Protein 5FCN (pdb70)

Secondary structure (DSSP, 8-state):
--HHHHHHHHHHHHHHHHHHHHHHHHHHHHHHHHHHHHHHHHHHHHHHHHHHH-/-HHHHHHHHHHHHHHHHHHHHHHHHHHHHHHHHHHHHHHHHHHHHHHHHHHH-

Radius of gyration: 23.29 Å; Cα contacts (8 Å, |Δi|>4): 59; chains: 2; bounding box: 72×38×19 Å

B-factor: mean 41.45, std 21.75, range [13.76, 130.22]

Sequence (107 aa):
GSNNELYLELMKLREHSSSDQHVKELKTSSLKKCARETADLKFLNNQYAHKLKLLEGSNNELYLELMKLREHSDQHVKELKTSLKKCARETADLKFLNNNQYAHKLKLLEK

Structure (mmCIF, N/CA/C/O backbone):
data_5FCN
#
_entry.id   5FCN
#
_cell.length_a   78.850
_cell.length_b   78.850
_cell.length_c   95.920
_cell.angle_alpha   90.00
_cell.angle_beta   90.00
_cell.angle_gamma   90.00
#
_symmetry.space_group_name_H-M   'I 41 2 2'
#
loop_
_entity.id
_entity.type
_entity.pdbx_description
1 polymer 'Centrosomal protein of 135 kDa'
2 water water
#
loop_
_atom_site.group_PDB
_atom_site.id
_atom_site.type_symbol
_atom_site.label_atom_id
_atom_site.label_alt_id
_atom_site.label_comp_id
_atom_site.label_asym_id
_atom_site.label_entity_id
_atom_site.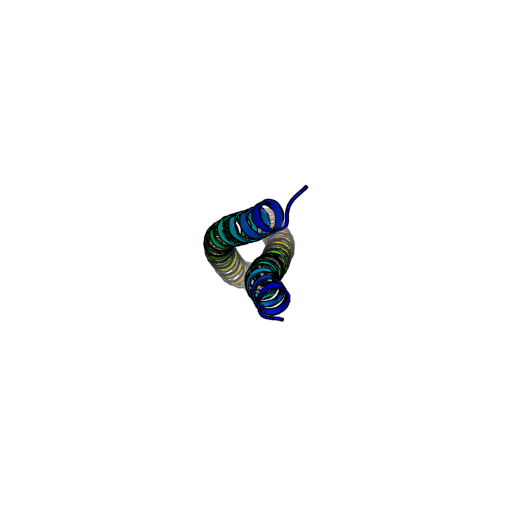label_seq_id
_atom_site.pdbx_PDB_ins_code
_atom_site.Cartn_x
_atom_site.Cartn_y
_atom_site.Cartn_z
_atom_site.occupancy
_atom_site.B_iso_or_equiv
_atom_site.auth_seq_id
_atom_site.auth_comp_id
_atom_site.auth_asym_id
_atom_site.auth_atom_id
_atom_site.pdbx_PDB_model_num
ATOM 1 N N . GLY A 1 1 ? -65.133 -18.511 23.382 1.00 27.87 1 GLY B N 1
ATOM 2 C CA . GLY A 1 1 ? -65.061 -19.938 22.955 1.00 29.61 1 GLY B CA 1
ATOM 3 C C . GLY A 1 1 ? -63.830 -20.228 22.121 1.00 29.94 1 GLY B C 1
ATOM 4 O O . GLY A 1 1 ? -62.834 -19.509 22.202 1.00 27.69 1 GLY B O 1
ATOM 10 N N . SER A 1 2 ? -63.899 -21.281 21.312 1.00 25.07 2 SER B N 1
ATOM 11 C CA . SER A 1 2 ? -62.766 -21.684 20.486 1.00 26.19 2 SER B CA 1
ATOM 12 C C . SER A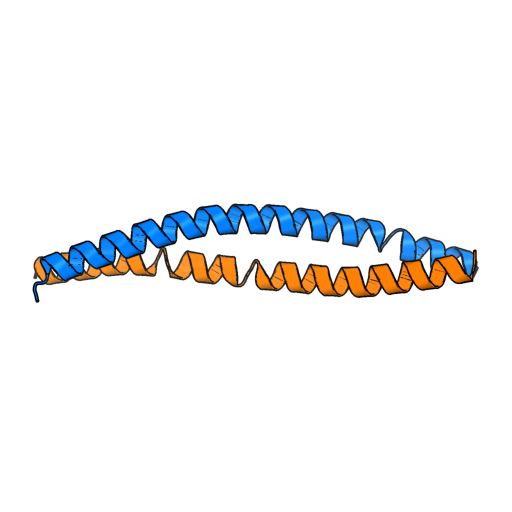 1 2 ? -62.423 -20.622 19.441 1.00 26.12 2 SER B C 1
ATOM 13 O O . SER A 1 2 ? -61.277 -20.535 18.994 1.00 25.15 2 SER B O 1
ATOM 21 N N . ASN A 1 3 ? -63.410 -19.821 19.048 1.00 25.85 3 ASN B N 1
ATOM 22 C CA . ASN A 1 3 ? -63.168 -18.731 18.108 1.00 27.03 3 ASN B CA 1
ATOM 23 C C . ASN A 1 3 ? -62.232 -17.712 18.743 1.00 26.00 3 ASN B C 1
ATOM 24 O O . ASN A 1 3 ? -61.263 -17.267 18.125 1.00 21.01 3 ASN B O 1
ATOM 36 N N . ASN A 1 4 ? -62.533 -17.346 19.984 1.00 24.09 4 ASN B N 1
ATOM 37 C CA . ASN A 1 4 ? -61.696 -16.423 20.739 1.00 22.46 4 ASN B CA 1
ATOM 38 C C . ASN A 1 4 ? -60.311 -17.016 20.980 1.00 21.19 4 ASN B C 1
ATOM 39 O O . ASN A 1 4 ? -59.301 -16.313 20.893 1.00 19.11 4 ASN B O 1
ATOM 50 N N . GLU A 1 5 ? -60.267 -18.309 21.286 1.00 21.63 5 GLU B N 1
ATOM 51 C CA . GLU A 1 5 ? -59.000 -18.987 21.537 1.00 17.58 5 GLU B CA 1
ATOM 52 C C . GLU A 1 5 ? -58.110 -18.916 20.297 1.00 20.75 5 GLU B C 1
ATOM 53 O O . GLU A 1 5 ? -56.914 -18.637 20.393 1.00 17.42 5 GLU B O 1
ATOM 65 N N . LEU A 1 6 ? -58.700 -19.166 19.133 1.00 18.17 6 LEU B N 1
ATOM 66 C CA . LEU A 1 6 ? -57.955 -19.112 17.879 1.00 17.51 6 LEU B CA 1
ATOM 67 C C . LEU A 1 6 ? -57.420 -17.706 17.635 1.00 16.52 6 LEU B C 1
ATOM 68 O O . LEU A 1 6 ? -56.264 -17.529 17.249 1.00 20.25 6 LEU B O 1
ATOM 84 N N . TYR A 1 7 ? -58.266 -16.707 17.863 1.00 17.64 7 TYR B N 1
ATOM 85 C CA . TYR A 1 7 ? -57.866 -15.313 17.699 1.00 18.50 7 TYR B CA 1
ATOM 86 C C . TYR A 1 7 ? -56.690 -14.979 18.609 1.00 18.31 7 TYR B C 1
ATOM 87 O O . TYR A 1 7 ? -55.708 -14.378 18.175 1.00 15.59 7 TYR B O 1
ATOM 105 N N . LEU A 1 8 ? -56.787 -15.381 19.872 1.00 18.61 8 LEU B N 1
ATOM 106 C CA . LEU A 1 8 ? -55.750 -15.068 20.850 1.00 18.48 8 LEU B CA 1
ATOM 107 C C . LEU A 1 8 ? -54.434 -15.777 20.538 1.00 15.36 8 LEU B C 1
ATOM 108 O O . LEU A 1 8 ? -53.359 -15.218 20.761 1.00 17.95 8 LEU B O 1
ATOM 124 N N . GLU A 1 9 ? -54.511 -17.002 20.025 1.00 15.46 9 GLU B N 1
ATOM 125 C CA . GLU A 1 9 ? -53.308 -17.747 19.664 1.00 17.54 9 GLU B CA 1
ATOM 126 C C . GLU A 1 9 ? -52.623 -17.115 18.456 1.00 17.38 9 GLU B C 1
ATOM 127 O O . GLU A 1 9 ? -51.398 -17.011 18.412 1.00 18.08 9 GLU B O 1
ATOM 139 N N . LEU A 1 10 ? -53.414 -16.698 17.472 1.00 18.45 10 LEU B N 1
ATOM 140 C CA . LEU A 1 10 ? -52.855 -16.064 16.282 1.00 13.76 10 LEU B CA 1
ATOM 141 C C . LEU A 1 10 ? -52.278 -14.699 16.630 1.00 16.95 10 LEU B C 1
ATOM 142 O O . LEU A 1 10 ? -51.252 -14.292 16.085 1.00 19.50 10 LEU B O 1
ATOM 158 N N . MET A 1 11 ? -52.937 -13.994 17.542 1.00 16.13 11 MET B N 1
ATOM 159 C CA . MET A 1 11 ? -52.436 -12.705 17.994 1.00 16.51 11 MET B CA 1
ATOM 160 C C . MET A 1 11 ? -51.130 -12.906 18.750 1.00 16.04 11 MET B C 1
ATOM 161 O O . MET A 1 11 ? -50.189 -12.131 18.599 1.00 19.40 11 MET B O 1
ATOM 175 N N . LYS A 1 12 ? -51.081 -13.956 19.564 1.00 17.64 12 LYS B N 1
ATOM 176 C CA . LYS A 1 12 ? -49.878 -14.289 20.316 1.00 18.12 12 LYS B CA 1
ATOM 177 C C . LYS A 1 12 ? -48.683 -14.468 19.390 1.00 20.94 12 LYS B C 1
ATOM 178 O O . LYS A 1 12 ? -47.606 -13.923 19.636 1.00 20.38 12 LYS B O 1
ATOM 197 N N . LEU A 1 13 ? -48.876 -15.238 18.324 1.00 18.83 13 LEU B N 1
ATOM 198 C CA . LEU A 1 13 ? -47.799 -15.517 17.383 1.00 20.59 13 LEU B CA 1
ATOM 199 C C . LEU A 1 13 ? -47.385 -14.238 16.670 1.00 19.05 13 LEU B C 1
ATOM 200 O O . LEU A 1 13 ? -46.197 -13.978 16.482 1.00 18.65 13 LEU B O 1
ATOM 216 N N . ARG A 1 14 ? -48.374 -13.440 16.280 1.00 16.50 14 ARG B N 1
ATOM 217 C CA . ARG A 1 14 ? -48.117 -12.161 15.633 1.00 15.62 14 ARG B CA 1
ATOM 218 C C . ARG A 1 14 ? -47.286 -11.269 16.552 1.00 19.60 14 ARG B C 1
ATOM 219 O O . ARG A 1 14 ? -46.269 -10.710 16.141 1.00 18.86 14 ARG B O 1
ATOM 240 N N . GLU A 1 15 ? -47.722 -11.143 17.799 1.00 18.06 15 GLU B N 1
ATOM 241 C CA . GLU A 1 15 ? -47.093 -10.210 18.726 1.00 19.51 15 GLU B CA 1
ATOM 242 C C . GLU A 1 15 ? -45.702 -10.680 19.151 1.00 20.34 15 GLU B C 1
ATOM 243 O O . GLU A 1 15 ? -44.795 -9.864 19.320 1.00 22.28 15 GLU B O 1
ATOM 255 N N . HIS A 1 16 ? -45.526 -11.987 19.314 1.00 20.64 16 HIS B N 1
ATOM 256 C CA . HIS A 1 16 ? -44.223 -12.526 19.697 1.00 22.49 16 HIS B CA 1
ATOM 257 C C . HIS A 1 16 ? -43.163 -12.199 18.649 1.00 23.07 16 HIS B C 1
ATOM 258 O O . HIS A 1 16 ? -42.047 -11.804 18.983 1.00 22.35 16 HIS B O 1
ATOM 271 N N A SER A 1 17 ? -43.519 -12.372 17.380 0.39 22.27 17 SER B N 1
ATOM 272 N N B SER A 1 17 ? -43.519 -12.371 17.380 0.33 22.27 17 SER B N 1
ATOM 273 N N C SER A 1 17 ? -43.519 -12.365 17.379 0.27 22.23 17 SER B N 1
ATOM 274 C CA A SER A 1 17 ? -42.593 -12.109 16.284 0.39 22.00 17 SER B CA 1
ATOM 275 C CA B SER A 1 17 ? -42.594 -12.107 16.284 0.33 22.01 17 SER B CA 1
ATOM 276 C CA C SER A 1 17 ? -42.586 -12.108 16.289 0.27 21.94 17 SER B CA 1
ATOM 277 C C A SER A 1 17 ? -42.310 -10.616 16.151 0.39 21.51 17 SER B C 1
ATOM 278 C C B SER A 1 17 ? -42.307 -10.615 16.161 0.33 21.50 17 SER B C 1
ATOM 279 C C C SER A 1 17 ? -42.307 -10.614 16.154 0.27 21.48 17 SER B C 1
ATOM 280 O O A SER A 1 17 ? -41.173 -10.211 15.910 0.39 20.95 17 SER B O 1
ATOM 281 O O B SER A 1 17 ? -41.167 -10.210 15.937 0.33 20.97 17 SER B O 1
ATOM 282 O O C SER A 1 17 ? -41.170 -10.207 15.915 0.27 20.85 17 SER B O 1
ATOM 304 N N . ASP A 1 18 ? -43.345 -9.800 16.311 1.00 20.32 18 ASP B N 1
ATOM 305 C CA . ASP A 1 18 ? -43.199 -8.351 16.213 1.00 16.88 18 ASP B CA 1
ATOM 306 C C . ASP A 1 18 ? -42.333 -7.825 17.353 1.00 22.54 18 ASP B C 1
ATOM 307 O O . ASP A 1 18 ? -41.521 -6.919 17.164 1.00 22.30 18 ASP B O 1
ATOM 318 N N . GLN A 1 19 ? -42.516 -8.393 18.539 1.00 21.47 19 GLN B N 1
ATOM 319 C CA . GLN A 1 19 ? -41.728 -8.002 19.701 1.00 22.33 19 GLN B CA 1
ATOM 320 C C . GLN A 1 19 ? -40.266 -8.380 19.490 1.00 22.51 19 GLN B C 1
ATOM 321 O O . GLN A 1 19 ? -39.358 -7.698 19.969 1.00 22.94 19 GLN B O 1
ATOM 335 N N . HIS A 1 20 ? -40.045 -9.466 18.757 1.00 22.45 20 HIS B N 1
ATOM 336 C CA . HIS A 1 20 ? -38.696 -9.915 18.434 1.00 21.50 20 HIS B CA 1
ATOM 337 C C . HIS A 1 20 ? -38.023 -8.920 17.494 1.00 21.77 20 HIS B C 1
ATOM 338 O O . HIS A 1 20 ? -36.846 -8.597 17.655 1.00 23.82 20 HIS B O 1
ATOM 351 N N . VAL A 1 21 ? -38.778 -8.438 16.511 1.00 20.65 21 VAL B N 1
ATOM 352 C CA . VAL A 1 21 ? -38.286 -7.418 15.590 1.00 18.05 21 VAL B CA 1
ATOM 353 C C . VAL A 1 21 ? -37.908 -6.168 16.376 1.00 22.52 21 VAL B C 1
ATOM 354 O O . VAL A 1 21 ? -36.848 -5.580 16.151 1.00 23.42 21 VAL B O 1
ATOM 367 N N . LYS A 1 22 ? -38.782 -5.765 17.293 1.00 22.37 22 LYS B N 1
ATOM 368 C CA . LYS A 1 22 ? -38.534 -4.598 18.133 1.00 23.69 22 LYS B CA 1
ATOM 369 C C . LYS A 1 22 ? -37.221 -4.744 18.891 1.00 23.38 22 LYS B C 1
ATOM 370 O O . LYS A 1 22 ? -36.396 -3.831 18.906 1.00 26.58 22 LYS B O 1
ATOM 389 N N . GLU A 1 23 ? -37.042 -5.898 19.526 1.00 22.97 23 GLU B N 1
ATOM 390 C CA . GLU A 1 23 ? -35.831 -6.189 20.284 1.00 23.68 23 GLU B CA 1
ATOM 391 C C . GLU A 1 23 ? -34.588 -6.013 19.417 1.00 27.77 23 GLU B C 1
ATOM 392 O O . GLU A 1 23 ? -33.669 -5.270 19.768 1.00 24.48 23 GLU B O 1
ATOM 404 N N . LEU A 1 24 ? -34.567 -6.706 18.284 1.00 21.77 24 LEU B N 1
ATOM 405 C CA . LEU A 1 24 ? -33.411 -6.695 17.396 1.00 21.33 24 LEU B CA 1
ATOM 406 C C . LEU A 1 24 ? -33.165 -5.312 16.799 1.00 22.86 24 LEU B C 1
ATOM 407 O O . LEU A 1 24 ? -32.018 -4.888 16.659 1.00 23.11 24 LEU B O 1
ATOM 423 N N . LYS A 1 25 ? -34.237 -4.614 16.440 1.00 22.69 25 LYS B N 1
ATOM 424 C CA . LYS A 1 25 ? -34.115 -3.258 15.914 1.00 20.86 25 LYS B CA 1
ATOM 425 C C . LYS A 1 25 ? -33.413 -2.354 16.920 1.00 23.97 25 LYS B C 1
ATOM 426 O O . LYS A 1 25 ? -32.542 -1.558 16.563 1.00 20.67 25 LYS B O 1
ATOM 445 N N . THR A 1 26 ? -33.810 -2.475 18.180 1.00 22.54 26 THR B N 1
ATOM 446 C CA . THR A 1 26 ? -33.251 -1.648 19.239 1.00 21.88 26 THR B CA 1
ATOM 447 C C . THR A 1 26 ? -31.798 -2.037 19.489 1.00 19.91 26 THR B C 1
ATOM 448 O O . THR A 1 26 ? -30.958 -1.179 19.746 1.00 24.27 26 THR B O 1
ATOM 459 N N A SER A 1 27 ? -31.506 -3.331 19.408 0.73 22.81 27 SER B N 1
ATOM 460 N N B SER A 1 27 ? -31.507 -3.330 19.399 0.27 22.83 27 SER B N 1
ATOM 461 C CA A SER A 1 27 ? -30.142 -3.819 19.585 0.73 23.34 27 SER B CA 1
ATOM 462 C CA B SER A 1 27 ? -30.148 -3.823 19.586 0.27 23.32 27 SER B CA 1
ATOM 463 C C A SER A 1 27 ? -29.236 -3.312 18.468 0.73 24.05 27 SER B C 1
ATOM 464 C C B SER A 1 27 ? -29.236 -3.324 18.468 0.27 24.03 27 SER B C 1
ATOM 465 O O A SER A 1 27 ? -28.077 -2.964 18.703 0.73 23.41 27 SER B O 1
ATOM 466 O O B SER A 1 27 ? -28.073 -2.992 18.704 0.27 23.41 27 SER B O 1
ATOM 481 N N . LEU A 1 28 ? -29.771 -3.276 17.252 1.00 20.85 28 LEU B N 1
ATOM 482 C CA . LEU A 1 28 ? -29.009 -2.811 16.099 1.00 23.16 28 LEU B CA 1
ATOM 483 C C . LEU A 1 28 ? -28.738 -1.315 16.205 1.00 24.50 28 LEU B C 1
ATOM 484 O O . LEU A 1 28 ? -27.636 -0.855 15.903 1.00 23.51 28 LEU B O 1
ATOM 501 N N . LYS A 1 29 ? -29.746 -0.560 16.635 1.00 24.19 29 LYS B N 1
ATOM 502 C CA . LYS A 1 29 ? -29.588 0.874 16.859 1.00 24.77 29 LYS B CA 1
ATOM 503 C C . LYS A 1 29 ? -28.490 1.125 17.885 1.00 23.93 29 LYS B C 1
ATOM 504 O O . LYS A 1 29 ? -27.678 2.039 17.735 1.00 23.10 29 LYS B O 1
ATOM 523 N N . LYS A 1 30 ? -28.476 0.310 18.934 1.00 22.26 30 LYS B N 1
ATOM 524 C CA . LYS A 1 30 ? -27.460 0.420 19.970 1.00 23.14 30 LYS B CA 1
ATOM 525 C C . LYS A 1 30 ? -26.085 0.151 19.375 1.00 25.05 30 LYS B C 1
ATOM 526 O O . LYS A 1 30 ? -25.135 0.888 19.628 1.00 23.76 30 LYS B O 1
ATOM 545 N N . CYS A 1 31 ? -25.985 -0.907 18.579 1.00 22.62 31 CYS B N 1
ATOM 546 C CA . CYS A 1 31 ? -24.715 -1.263 17.959 1.00 23.24 31 CYS B CA 1
ATOM 547 C C . CYS A 1 31 ? -24.257 -0.162 17.007 1.00 26.21 31 CYS B C 1
ATOM 548 O O . CYS A 1 31 ? -23.067 0.149 16.930 1.00 26.90 31 CYS B O 1
ATOM 555 N N . ALA A 1 32 ? -25.202 0.435 16.290 1.00 22.01 32 ALA B N 1
ATOM 556 C CA . ALA A 1 32 ? -24.882 1.512 15.360 1.00 24.27 32 ALA B CA 1
ATOM 557 C C . ALA A 1 32 ? -24.379 2.741 16.116 1.00 23.11 32 ALA B C 1
ATOM 558 O O . ALA A 1 32 ? -23.479 3.443 15.650 1.00 22.81 32 ALA B O 1
ATOM 567 N N . ARG A 1 33 ? -24.964 2.999 17.282 1.00 22.74 33 ARG B N 1
ATOM 568 C CA . ARG A 1 33 ? -24.533 4.111 18.123 1.00 22.61 33 ARG B CA 1
ATOM 569 C C . ARG A 1 33 ? -23.108 3.876 18.608 1.00 25.79 33 ARG B C 1
ATOM 570 O O . ARG A 1 33 ? -22.281 4.788 18.616 1.00 21.86 33 ARG B O 1
ATOM 591 N N . GLU A 1 34 ? -22.826 2.645 19.018 1.00 26.07 34 GLU B N 1
ATOM 592 C CA . GLU A 1 34 ? -21.497 2.287 19.494 1.00 25.58 34 GLU B CA 1
ATOM 593 C C . GLU A 1 34 ? -20.475 2.451 18.377 1.00 26.08 34 GLU B C 1
ATOM 594 O O . GLU A 1 34 ? -19.347 2.887 18.610 1.00 25.06 34 GLU B O 1
ATOM 606 N N . THR A 1 35 ? -20.879 2.105 17.161 1.00 24.48 35 THR B N 1
ATOM 607 C CA . THR A 1 35 ? -20.017 2.256 15.997 1.00 25.18 35 THR B CA 1
ATOM 608 C C . THR A 1 35 ? -19.712 3.730 15.756 1.00 24.07 35 THR B C 1
ATOM 609 O O . THR A 1 35 ? -18.575 4.095 15.464 1.00 24.90 35 THR B O 1
ATOM 620 N N . ALA A 1 36 ? -20.730 4.576 15.877 1.00 22.50 36 ALA B N 1
ATOM 621 C CA . ALA A 1 36 ? -20.552 6.009 15.666 1.00 21.19 36 ALA B CA 1
ATOM 622 C C . ALA A 1 36 ? -19.594 6.584 16.706 1.00 23.79 36 ALA B C 1
ATOM 623 O O . ALA A 1 36 ? -18.704 7.370 16.377 1.00 22.29 36 ALA B O 1
ATOM 630 N N . ASP A 1 37 ? -19.781 6.190 17.962 1.00 23.09 37 ASP B N 1
ATOM 631 C CA . ASP A 1 37 ? -18.920 6.655 19.044 1.00 23.73 37 ASP B CA 1
ATOM 632 C C . ASP A 1 37 ? -17.467 6.271 18.789 1.00 24.20 37 ASP B C 1
ATOM 633 O O . ASP A 1 37 ? -16.555 7.049 19.064 1.00 23.90 37 ASP B O 1
ATOM 642 N N . LEU A 1 38 ? -17.255 5.069 18.265 1.00 24.03 38 LEU B N 1
ATOM 643 C CA . LEU A 1 38 ? -15.903 4.578 18.020 1.00 25.45 38 LEU B CA 1
ATOM 644 C C . LEU A 1 38 ? -15.278 5.253 16.805 1.00 26.72 38 LEU B C 1
ATOM 645 O O . LEU A 1 38 ? -14.090 5.574 16.811 1.00 24.37 38 LEU B O 1
ATOM 661 N N . LYS A 1 39 ? -16.075 5.471 15.763 1.00 25.73 39 LYS B N 1
ATOM 662 C CA . LYS A 1 39 ? -15.589 6.170 14.577 1.00 25.63 39 LYS B CA 1
ATOM 663 C C . LYS A 1 39 ? -15.153 7.585 14.932 1.00 26.99 39 LYS B C 1
ATOM 664 O O . LYS A 1 39 ? -14.122 8.063 14.457 1.00 30.29 39 LYS B O 1
ATOM 683 N N . PHE A 1 40 ? -15.944 8.257 15.763 1.00 23.24 40 PHE B N 1
ATOM 684 C CA . PHE A 1 40 ? -15.603 9.601 16.203 1.00 24.00 40 PHE B CA 1
ATOM 685 C C . PHE A 1 40 ? -14.226 9.604 16.853 1.00 27.06 40 PHE B C 1
ATOM 686 O O . PHE A 1 40 ? -13.366 10.411 16.503 1.00 26.42 40 PHE B O 1
ATOM 703 N N . LEU A 1 41 ? -14.022 8.694 17.799 1.00 24.92 41 LEU B N 1
ATOM 704 C CA . LEU A 1 41 ? -12.736 8.573 18.474 1.00 26.07 41 LEU B CA 1
ATOM 705 C C . LEU A 1 41 ? -11.657 8.161 17.482 1.00 28.03 41 LEU B C 1
ATOM 706 O O . LEU A 1 41 ? -10.549 8.695 17.498 1.00 34.93 41 LEU B O 1
ATOM 722 N N . ASN A 1 42 ? -11.993 7.209 16.618 1.00 26.34 42 ASN B N 1
ATOM 723 C CA . ASN A 1 42 ? -11.056 6.705 15.624 1.00 31.14 42 ASN B CA 1
ATOM 724 C C . ASN A 1 42 ? -10.571 7.827 14.713 1.00 38.69 42 ASN B C 1
ATOM 725 O O . ASN A 1 42 ? -9.373 7.960 14.464 1.00 38.65 42 ASN B O 1
ATOM 736 N N . ASN A 1 43 ? -11.506 8.634 14.221 1.00 34.80 43 ASN B N 1
ATOM 737 C CA . ASN A 1 43 ? -11.170 9.745 13.337 1.00 39.14 43 ASN B CA 1
ATOM 738 C C . ASN A 1 43 ? -10.376 10.811 14.081 1.00 38.79 43 ASN B C 1
ATOM 739 O O . ASN A 1 43 ? -9.499 11.456 13.508 1.00 45.35 43 ASN B O 1
ATOM 750 N N . GLN A 1 44 ? -10.689 10.992 15.360 1.00 37.26 44 GLN B N 1
ATOM 751 C CA . GLN A 1 44 ? -10.006 11.986 16.178 1.00 38.46 44 GLN B CA 1
ATOM 752 C C . GLN A 1 44 ? -8.563 11.560 16.417 1.00 48.76 44 GLN B C 1
ATOM 753 O O . GLN A 1 44 ? -7.643 12.375 16.340 1.00 49.31 44 GLN B O 1
ATOM 767 N N . TYR A 1 45 ? -8.372 10.277 16.706 1.00 41.28 45 TYR B N 1
ATOM 768 C CA . TYR A 1 45 ? -7.036 9.719 16.872 1.00 44.67 45 TYR B CA 1
ATOM 769 C C . TYR A 1 45 ? -6.230 9.847 15.584 1.00 48.66 45 TYR B C 1
ATOM 770 O O . TYR A 1 45 ? -5.159 10.454 15.566 1.00 57.02 45 TYR B O 1
ATOM 788 N N . ALA A 1 46 ? -6.754 9.262 14.510 1.00 47.45 46 ALA B N 1
ATOM 789 C CA . ALA A 1 46 ? -6.061 9.230 13.227 1.00 50.49 46 ALA B CA 1
ATOM 790 C C . ALA A 1 46 ? -5.651 10.629 12.781 1.00 67.56 46 ALA B C 1
ATOM 791 O O . ALA A 1 46 ? -4.519 10.844 12.348 1.00 71.08 46 ALA B O 1
ATOM 798 N N . HIS A 1 47 ? -6.576 11.576 12.887 1.00 66.79 47 HIS B N 1
ATOM 799 C CA . HIS A 1 47 ? -6.299 12.954 12.504 1.00 75.71 47 HIS B CA 1
ATOM 800 C C . HIS A 1 47 ? -5.185 13.534 13.367 1.00 72.27 47 HIS B C 1
ATOM 801 O O . HIS A 1 47 ? -4.311 14.245 12.873 1.00 78.99 47 HIS B O 1
ATOM 814 N N . LYS A 1 48 ? -5.220 13.220 14.658 1.00 66.04 48 LYS B N 1
ATOM 815 C CA . LYS A 1 48 ? -4.227 13.727 15.598 1.00 65.99 48 LYS B CA 1
ATOM 816 C C . LYS A 1 48 ? -2.857 13.106 15.329 1.00 76.69 48 LYS B C 1
ATOM 817 O O . LYS A 1 48 ? -1.824 13.716 15.606 1.00 73.84 48 LYS B O 1
ATOM 836 N N . LEU A 1 49 ? -2.857 11.890 14.791 1.00 75.44 49 LEU B N 1
ATOM 837 C CA . LEU A 1 49 ? -1.616 11.185 14.484 1.00 72.59 49 LEU B CA 1
ATOM 838 C C . LEU A 1 49 ? -0.920 11.787 13.268 1.00 79.02 49 LEU B C 1
ATOM 839 O O . LEU A 1 49 ? 0.269 12.099 13.317 1.00 89.28 49 LEU B O 1
ATOM 855 N N . LYS A 1 50 ? -1.669 11.950 12.182 1.00 79.25 50 LYS B N 1
ATOM 856 C CA . LYS A 1 50 ? -1.116 12.448 10.926 1.00 89.34 50 LYS B CA 1
ATOM 857 C C . LYS A 1 50 ? -0.374 13.771 11.102 1.00 92.12 50 LYS B C 1
ATOM 858 O O . LYS A 1 50 ? 0.575 14.059 10.373 1.00 89.51 50 LYS B O 1
ATOM 877 N N . LEU A 1 51 ? -0.807 14.572 12.070 1.00 94.69 51 LEU B N 1
ATOM 878 C CA . LEU A 1 51 ? -0.196 15.874 12.313 1.00 96.33 51 LEU B CA 1
ATOM 879 C C . LEU A 1 51 ? 1.189 15.728 12.939 1.00 94.47 51 LEU B C 1
ATOM 880 O O . LEU A 1 51 ? 2.134 16.410 12.541 1.00 98.74 51 LEU B O 1
ATOM 896 N N . LEU A 1 52 ? 1.305 14.838 13.919 1.00 89.59 52 LEU B N 1
ATOM 897 C CA . LEU A 1 52 ? 2.574 14.619 14.605 1.00 91.67 52 LEU B CA 1
ATOM 898 C C . LEU A 1 52 ? 3.574 13.911 13.694 1.00 94.09 52 LEU B C 1
ATOM 899 O O . LEU A 1 52 ? 4.781 14.130 13.794 1.00 94.25 52 LEU B O 1
ATOM 915 N N . GLU A 1 53 ? 3.065 13.064 12.805 1.00 90.99 53 GLU B N 1
ATOM 916 C CA . GLU A 1 53 ? 3.913 12.340 11.865 1.00 84.27 53 GLU B CA 1
ATOM 917 C C . GLU A 1 53 ? 4.660 13.309 10.955 1.00 80.68 53 GLU B C 1
ATOM 918 O O . GLU A 1 53 ? 4.278 13.513 9.803 1.00 81.40 53 GLU B O 1
ATOM 930 N N . GLY B 1 1 ? -66.717 -7.277 6.566 1.00 67.46 1 GLY A N 1
ATOM 931 C CA . GLY B 1 1 ? -65.521 -7.895 7.208 1.00 63.29 1 GLY A CA 1
ATOM 932 C C . GLY B 1 1 ? -65.821 -9.250 7.818 1.00 62.41 1 GLY A C 1
ATOM 933 O O . GLY B 1 1 ? -66.969 -9.557 8.139 1.00 59.60 1 GLY A O 1
ATOM 939 N N . SER B 1 2 ? -64.782 -10.063 7.978 1.00 48.00 2 SER A N 1
ATOM 940 C CA . SER B 1 2 ? -64.931 -11.396 8.550 1.00 43.86 2 SER A CA 1
ATOM 941 C C . SER B 1 2 ? -63.726 -11.737 9.419 1.00 34.91 2 SER A C 1
ATOM 942 O O . SER B 1 2 ? -62.628 -11.224 9.199 1.00 30.86 2 SER A O 1
ATOM 950 N N . ASN B 1 3 ? -63.934 -12.605 10.403 1.00 34.08 3 ASN A N 1
ATOM 951 C CA . ASN B 1 3 ? -62.855 -13.007 11.297 1.00 27.96 3 ASN A CA 1
ATOM 952 C C . ASN B 1 3 ? -61.812 -13.838 10.558 1.00 27.16 3 ASN A C 1
ATOM 953 O O . ASN B 1 3 ? -60.641 -13.846 10.933 1.00 26.23 3 ASN A O 1
ATOM 964 N N . ASN B 1 4 ? -62.235 -14.535 9.508 1.00 27.49 4 ASN A N 1
ATOM 965 C CA . ASN B 1 4 ? -61.302 -15.310 8.697 1.00 25.03 4 ASN A CA 1
ATOM 966 C C . ASN B 1 4 ? -60.305 -14.381 8.009 1.00 22.09 4 ASN A C 1
ATOM 967 O O . ASN B 1 4 ? -59.117 -14.687 7.929 1.00 25.33 4 ASN A O 1
ATOM 978 N N . GLU B 1 5 ? -60.787 -13.244 7.516 1.00 23.44 5 GLU A N 1
ATOM 979 C CA . GLU B 1 5 ? -59.905 -12.246 6.925 1.00 25.67 5 GLU A CA 1
ATOM 980 C C . GLU B 1 5 ? -58.938 -11.732 7.979 1.00 23.99 5 GLU A C 1
ATOM 981 O O . GLU B 1 5 ? -57.753 -11.537 7.713 1.00 23.10 5 GLU A O 1
ATOM 993 N N . LEU B 1 6 ? -59.459 -11.515 9.180 1.00 22.85 6 LEU A N 1
ATOM 994 C CA . LEU B 1 6 ? -58.650 -11.036 10.292 1.00 22.25 6 LEU A CA 1
ATOM 995 C C . LEU B 1 6 ? -57.572 -12.055 10.649 1.00 19.77 6 LEU A C 1
ATOM 996 O O . LEU B 1 6 ? -56.404 -11.702 10.807 1.00 21.41 6 LEU A O 1
ATOM 1012 N N . TYR B 1 7 ? -57.967 -13.318 10.774 1.00 21.15 7 TYR A N 1
ATOM 1013 C CA . TYR B 1 7 ? -57.022 -14.388 11.080 1.00 17.28 7 TYR A CA 1
ATOM 1014 C C . TYR B 1 7 ? -55.923 -14.450 10.025 1.00 18.75 7 TYR A C 1
ATOM 1015 O O . TYR B 1 7 ? -54.736 -14.524 10.346 1.00 17.86 7 TYR A O 1
ATOM 1033 N N . LEU B 1 8 ? -56.326 -14.427 8.760 1.00 18.48 8 LEU A N 1
ATOM 1034 C CA . LEU B 1 8 ? -55.375 -14.513 7.661 1.00 20.31 8 LEU A CA 1
ATOM 1035 C C . LEU B 1 8 ? -54.398 -13.343 7.683 1.00 20.39 8 LEU A C 1
ATOM 1036 O O . LEU B 1 8 ? -53.223 -13.503 7.354 1.00 21.90 8 LEU A O 1
ATOM 1052 N N . GLU B 1 9 ? -54.880 -12.169 8.079 1.00 19.63 9 GLU A N 1
ATOM 1053 C CA . GLU B 1 9 ? -54.021 -10.995 8.166 1.00 23.63 9 GLU A CA 1
ATOM 1054 C C . GLU B 1 9 ? -52.980 -11.172 9.269 1.00 20.85 9 GLU A C 1
ATOM 1055 O O . GLU B 1 9 ? -51.811 -10.832 9.088 1.00 22.01 9 GLU A O 1
ATOM 1067 N N . LEU B 1 10 ? -53.408 -11.705 10.410 1.00 19.13 10 LEU A N 1
ATOM 1068 C CA . LEU B 1 10 ? -52.499 -11.941 11.529 1.00 18.02 10 LEU A CA 1
ATOM 1069 C C . LEU B 1 10 ? -51.418 -12.941 11.135 1.00 19.17 10 LEU A C 1
ATOM 1070 O O . LEU B 1 10 ? -50.267 -12.836 11.561 1.00 21.28 10 LEU A O 1
ATOM 1086 N N . MET B 1 11 ? -51.797 -13.915 10.319 1.00 20.15 11 MET A N 1
ATOM 1087 C CA . MET B 1 11 ? -50.855 -14.917 9.845 1.00 18.64 11 MET A CA 1
ATOM 1088 C C . MET B 1 11 ? -49.834 -14.286 8.906 1.00 20.96 11 MET A C 1
ATOM 1089 O O . MET B 1 11 ? -48.645 -14.595 8.971 1.00 23.38 11 MET A O 1
ATOM 1103 N N . LYS B 1 12 ? -50.304 -13.397 8.038 1.00 21.10 12 LYS A N 1
ATOM 1104 C CA . LYS B 1 12 ? -49.430 -12.706 7.096 1.00 22.54 12 LYS A CA 1
ATOM 1105 C C . LYS B 1 12 ? -48.442 -11.807 7.837 1.00 26.06 12 LYS A C 1
ATOM 1106 O O . LYS B 1 12 ? -47.262 -11.747 7.493 1.00 23.74 12 LYS A O 1
ATOM 1125 N N . LEU B 1 13 ? -48.929 -11.109 8.857 1.00 21.73 13 LEU A N 1
ATOM 1126 C CA . LEU B 1 13 ? -48.078 -10.233 9.655 1.00 21.24 13 LEU A CA 1
ATOM 1127 C C . LEU B 1 13 ? -46.958 -11.025 10.319 1.00 19.35 13 LEU A C 1
ATOM 1128 O O . LEU B 1 13 ? -45.803 -10.591 10.339 1.00 22.23 13 LEU A O 1
ATOM 1144 N N . ARG B 1 14 ? -47.303 -12.187 10.865 1.00 20.64 14 ARG A N 1
ATOM 1145 C CA . ARG B 1 14 ? -46.329 -13.034 11.542 1.00 17.90 14 ARG A CA 1
ATOM 1146 C C . ARG B 1 14 ? -45.222 -13.454 10.582 1.00 24.00 14 ARG A C 1
ATOM 1147 O O . ARG B 1 14 ? -44.041 -13.412 10.922 1.00 21.07 14 ARG A O 1
ATOM 1168 N N . GLU B 1 15 ? -45.610 -13.867 9.381 1.00 23.46 15 GLU A N 1
ATOM 1169 C CA . GLU B 1 1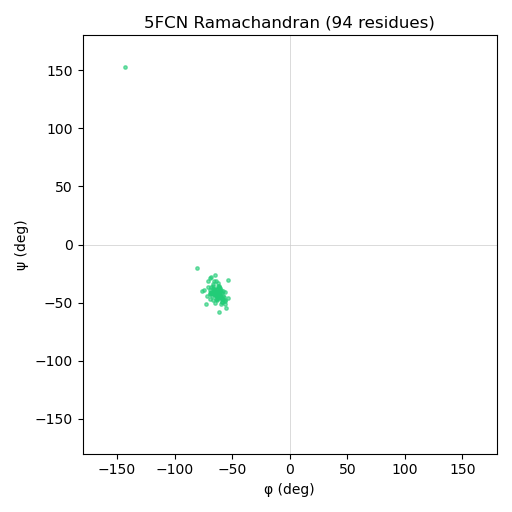5 ? -44.641 -14.335 8.396 1.00 26.91 15 GLU A CA 1
ATOM 1170 C C . GLU B 1 15 ? -43.719 -13.203 7.947 1.00 26.16 15 GLU A C 1
ATOM 1171 O O . GLU B 1 15 ? -42.525 -13.414 7.740 1.00 29.60 15 GLU A O 1
ATOM 1183 N N . HIS B 1 16 ? -44.271 -12.002 7.801 1.00 26.58 16 HIS A N 1
ATOM 1184 C CA . HIS B 1 16 ? -43.468 -10.844 7.424 1.00 27.88 16 HIS A CA 1
ATOM 1185 C C . HIS B 1 16 ? -42.481 -10.497 8.534 1.00 30.46 16 HIS A C 1
ATOM 1186 O O . HIS B 1 16 ? -41.323 -10.177 8.269 1.00 27.53 16 HIS A O 1
ATOM 1199 N N . SER B 1 17 ? -42.944 -10.561 9.778 1.00 23.98 17 SER A N 1
ATOM 1200 C CA . SER B 1 17 ? -42.089 -10.278 10.924 1.00 24.16 17 SER A CA 1
ATOM 1201 C C . SER B 1 17 ? -40.930 -11.270 10.997 1.00 25.19 17 SER A C 1
ATOM 1202 O O . SER B 1 17 ? -39.785 -10.883 11.232 1.00 25.56 17 SER A O 1
ATOM 1211 N N . ASP B 1 18 ? -41.231 -12.550 10.791 1.00 24.37 18 ASP A N 1
ATOM 1212 C CA . ASP B 1 18 ? -40.207 -13.590 10.832 1.00 25.48 18 ASP A CA 1
ATOM 1213 C C . ASP B 1 18 ? -39.103 -13.311 9.818 1.00 31.19 18 ASP A C 1
ATOM 1214 O O . ASP B 1 18 ? -37.924 -13.522 10.100 1.00 28.70 18 ASP A O 1
ATOM 1223 N N . GLN B 1 19 ? -39.490 -12.840 8.638 1.00 29.17 19 GLN A N 1
ATOM 1224 C CA . GLN B 1 19 ? -38.525 -12.500 7.600 1.00 35.34 19 GLN A CA 1
ATOM 1225 C C . GLN B 1 19 ? -37.663 -11.320 8.041 1.00 36.68 19 GLN A C 1
ATOM 1226 O O . GLN B 1 19 ? -36.457 -11.290 7.796 1.00 35.16 19 GLN A O 1
ATOM 1240 N N . HIS B 1 20 ? -38.291 -10.349 8.694 1.00 32.35 20 HIS A N 1
ATOM 1241 C CA . HIS B 1 20 ? -37.582 -9.171 9.174 1.00 30.57 20 HIS A CA 1
ATOM 1242 C C . HIS B 1 20 ? -36.563 -9.567 10.240 1.00 27.90 20 HIS A C 1
ATOM 1243 O O . HIS B 1 20 ? -35.455 -9.029 10.281 1.00 29.21 20 HIS A O 1
ATOM 1256 N N . VAL B 1 21 ? -36.942 -10.513 11.095 1.00 27.00 21 VAL A N 1
ATOM 1257 C CA . VAL B 1 21 ? -36.057 -11.014 12.141 1.00 27.46 21 VAL A CA 1
ATOM 1258 C C . VAL B 1 21 ? -34.768 -11.563 11.531 1.00 30.08 21 VAL A C 1
ATOM 1259 O O . VAL B 1 21 ? -33.672 -11.287 12.022 1.00 27.10 21 VAL A O 1
ATOM 1272 N N . LYS B 1 22 ? -34.898 -12.345 10.465 1.00 30.89 22 LYS A N 1
ATOM 1273 C CA . LYS B 1 22 ? -33.731 -12.939 9.821 1.00 30.33 22 LYS A CA 1
ATOM 1274 C C . LYS B 1 22 ? -32.797 -11.858 9.284 1.00 29.15 22 LYS A C 1
ATOM 1275 O O . LYS B 1 22 ? -31.577 -11.956 9.420 1.00 34.24 22 LYS A O 1
ATOM 1294 N N . GLU B 1 23 ? -33.374 -10.827 8.677 1.00 27.85 23 GLU A N 1
ATOM 1295 C CA . GLU B 1 23 ? -32.589 -9.736 8.111 1.00 31.64 23 GLU A CA 1
ATOM 1296 C C . GLU B 1 23 ? -31.858 -8.965 9.206 1.00 30.02 23 GLU A C 1
ATOM 1297 O O . GLU B 1 23 ? -30.705 -8.567 9.034 1.00 27.29 23 GLU A O 1
ATOM 1309 N N . LEU B 1 24 ? -32.53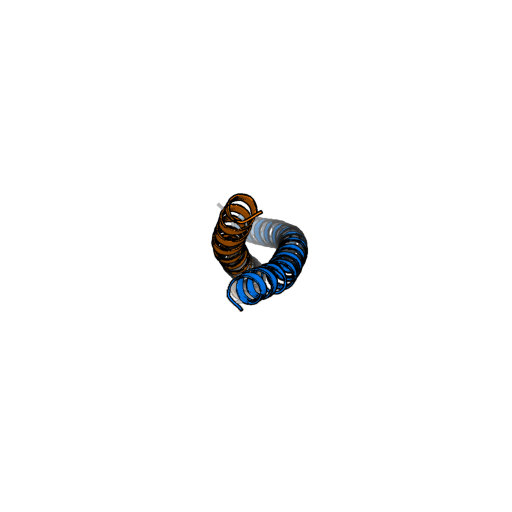4 -8.758 10.330 1.00 27.59 24 LEU A N 1
ATOM 1310 C CA . LEU B 1 24 ? -31.962 -8.004 11.440 1.00 26.85 24 LEU A CA 1
ATOM 1311 C C . LEU B 1 24 ? -30.827 -8.770 12.112 1.00 26.09 24 LEU A C 1
ATOM 1312 O O . LEU B 1 24 ? -29.819 -8.183 12.504 1.00 27.99 24 LEU A O 1
ATOM 1328 N N . LYS B 1 25 ? -30.992 -10.081 12.246 1.00 26.93 25 LYS A N 1
ATOM 1329 C CA . LYS B 1 25 ? -29.949 -10.914 12.832 1.00 29.41 25 LYS A CA 1
ATOM 1330 C C . LYS B 1 25 ? -28.678 -10.823 11.994 1.00 30.06 25 LYS A C 1
ATOM 1331 O O . LYS B 1 25 ? -27.571 -10.812 12.530 1.00 31.25 25 LYS A O 1
ATOM 1350 N N . THR B 1 26 ? -28.844 -10.751 10.678 1.00 30.06 26 THR A N 1
ATOM 1351 C CA . THR B 1 26 ? -27.709 -10.611 9.772 1.00 30.99 26 THR A CA 1
ATOM 1352 C C . THR B 1 26 ? -27.039 -9.252 9.958 1.00 32.31 26 THR A C 1
ATOM 1353 O O . THR B 1 26 ? -25.815 -9.162 10.068 1.00 32.69 26 THR A O 1
ATOM 1364 N N . SER B 1 27 ? -27.846 -8.197 9.993 1.00 30.47 27 SER A N 1
ATOM 1365 C CA . SER B 1 27 ? -27.329 -6.845 10.178 1.00 29.49 27 SER A CA 1
ATOM 1366 C C . SER B 1 27 ? -26.599 -6.722 11.509 1.00 29.19 27 SER A C 1
ATOM 1367 O O . SER B 1 27 ? -25.559 -6.069 11.599 1.00 29.57 27 SER A O 1
ATOM 1375 N N . LEU B 1 28 ? -27.150 -7.354 12.540 1.00 26.10 28 LEU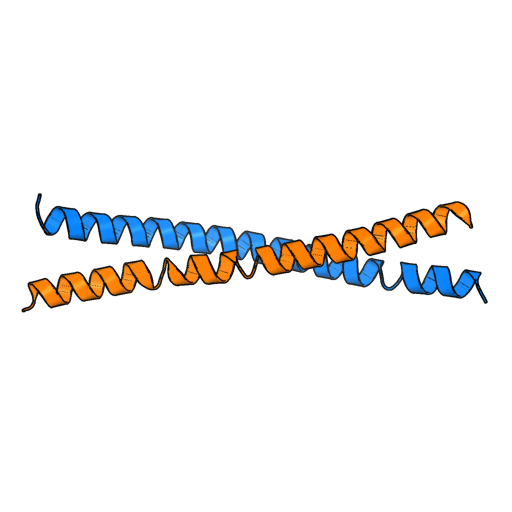 A N 1
ATOM 1376 C CA . LEU B 1 28 ? -26.592 -7.262 13.883 1.00 26.67 28 LEU A CA 1
ATOM 1377 C C . LEU B 1 28 ? -25.198 -7.881 13.934 1.00 32.72 28 LEU A C 1
ATOM 1378 O O . LEU B 1 28 ? -24.279 -7.312 14.523 1.00 30.48 28 LEU A O 1
ATOM 1394 N N . LYS B 1 29 ? -25.047 -9.047 13.312 1.00 33.20 29 LYS A N 1
ATOM 1395 C CA . LYS B 1 29 ? -23.755 -9.723 13.265 1.00 35.19 29 LYS A CA 1
ATOM 1396 C C . LYS B 1 29 ? -22.731 -8.866 12.532 1.00 33.05 29 LYS A C 1
ATOM 1397 O O . LYS B 1 29 ? -21.584 -8.748 12.963 1.00 34.71 29 LYS A O 1
ATOM 1416 N N . LYS B 1 30 ? -23.154 -8.269 11.423 1.00 32.31 30 LYS A N 1
ATOM 1417 C CA . LYS B 1 30 ? -22.289 -7.394 10.641 1.00 34.83 30 LYS A CA 1
ATOM 1418 C C . LYS B 1 30 ? -21.814 -6.215 11.484 1.00 39.48 30 LYS A C 1
ATOM 1419 O O . LYS B 1 30 ? -20.619 -5.926 11.547 1.00 33.21 30 LYS A O 1
ATOM 1438 N N . CYS B 1 31 ? -22.757 -5.536 12.130 1.00 31.96 31 CYS A N 1
ATOM 1439 C CA . CYS B 1 31 ? -22.430 -4.373 12.946 1.00 33.31 31 CYS A CA 1
ATOM 1440 C C . CYS B 1 31 ? -21.494 -4.750 14.089 1.00 31.45 31 CYS A C 1
ATOM 1441 O O . CYS B 1 31 ? -20.561 -4.013 14.407 1.00 33.48 31 CYS A O 1
ATOM 1448 N N . ALA B 1 32 ? -21.746 -5.902 14.702 1.00 30.38 32 ALA A N 1
ATOM 1449 C CA . ALA B 1 32 ? -20.953 -6.357 15.839 1.00 30.61 32 ALA A CA 1
ATOM 1450 C C . ALA B 1 32 ? -19.487 -6.551 15.455 1.00 35.32 32 ALA A C 1
ATOM 1451 O O . ALA B 1 32 ? -18.588 -6.275 16.250 1.00 31.86 32 ALA A O 1
ATOM 1458 N N . ARG B 1 33 ? -19.248 -7.029 14.238 1.00 36.00 33 ARG A N 1
ATOM 1459 C CA . ARG B 1 33 ? -17.883 -7.223 13.759 1.00 33.35 33 ARG A CA 1
ATOM 1460 C C . ARG B 1 33 ? -17.198 -5.878 13.549 1.00 35.06 33 ARG A C 1
ATOM 1461 O O . ARG B 1 33 ? -16.026 -5.709 13.884 1.00 36.36 33 ARG A O 1
ATOM 1482 N N . GLU B 1 34 ? -17.938 -4.924 12.993 1.00 32.09 34 GLU A N 1
ATOM 1483 C CA . GLU B 1 34 ? -17.402 -3.594 12.730 1.00 32.59 34 GLU A CA 1
ATOM 1484 C C . GLU B 1 34 ? -17.012 -2.895 14.029 1.00 32.78 34 GLU A C 1
ATOM 1485 O O . GLU B 1 34 ? -15.981 -2.226 14.096 1.00 31.37 34 GLU A O 1
ATOM 1497 N N . THR B 1 35 ? -17.840 -3.051 15.057 1.00 29.38 35 THR A N 1
ATOM 1498 C CA . THR B 1 35 ? -17.561 -2.456 16.359 1.00 30.79 35 THR A CA 1
ATOM 1499 C C . THR B 1 35 ? -16.300 -3.072 16.957 1.00 30.15 35 THR A C 1
ATOM 1500 O O . THR B 1 35 ? -15.458 -2.369 17.519 1.00 29.72 35 THR A O 1
ATOM 1511 N N . ALA B 1 36 ? -16.174 -4.388 16.833 1.00 29.97 36 ALA A N 1
ATOM 1512 C CA . ALA B 1 36 ? -15.003 -5.091 17.343 1.00 30.74 36 ALA A CA 1
ATOM 1513 C C . ALA B 1 36 ? -13.728 -4.559 16.692 1.00 31.92 36 ALA A C 1
ATOM 1514 O O . ALA B 1 36 ? -12.738 -4.292 17.373 1.00 32.86 36 ALA A O 1
ATOM 1521 N N . ASP B 1 37 ? -13.763 -4.404 15.373 1.00 30.45 37 ASP A N 1
ATOM 1522 C CA . ASP B 1 37 ? -12.603 -3.935 14.624 1.00 32.84 37 ASP A CA 1
ATOM 1523 C C . ASP B 1 37 ? -12.212 -2.517 15.030 1.00 32.30 37 ASP A C 1
ATOM 1524 O O . ASP B 1 37 ? -11.038 -2.231 15.261 1.00 30.11 37 ASP A O 1
ATOM 1533 N N . LEU B 1 38 ? -13.201 -1.633 15.110 1.00 27.67 38 LEU A N 1
ATOM 1534 C CA . LEU B 1 38 ? -12.961 -0.247 15.500 1.00 27.30 38 LEU A CA 1
ATOM 1535 C C . LEU B 1 38 ? -12.379 -0.169 16.906 1.00 26.35 38 LEU A C 1
ATOM 1536 O O . LEU B 1 38 ? -11.520 0.666 17.191 1.00 25.21 38 LEU A O 1
ATOM 1552 N N . LYS B 1 39 ? -12.855 -1.043 17.785 1.00 24.84 39 LYS A N 1
ATOM 1553 C CA . LYS B 1 39 ? -12.403 -1.056 19.169 1.00 28.48 39 LYS A CA 1
ATOM 1554 C C . LYS B 1 39 ? -10.931 -1.451 19.239 1.00 29.67 39 LYS A C 1
ATOM 1555 O O . LYS B 1 39 ? -10.151 -0.872 19.998 1.00 26.52 39 LYS A O 1
ATOM 1574 N N . PHE B 1 40 ? -10.562 -2.440 18.434 1.00 26.06 40 PHE A N 1
ATOM 1575 C CA . PHE B 1 40 ? -9.187 -2.921 18.379 1.00 30.37 40 PHE A CA 1
ATOM 1576 C C . PHE B 1 40 ? -8.274 -1.853 17.784 1.00 29.58 40 PHE A C 1
ATOM 1577 O O . PHE B 1 40 ? -7.185 -1.596 18.297 1.00 30.73 40 PHE A O 1
ATOM 1594 N N . LEU B 1 41 ? -8.730 -1.229 16.704 1.00 28.33 41 LEU A N 1
ATOM 1595 C CA . LEU B 1 41 ? -7.963 -0.183 16.040 1.00 28.80 41 LEU A CA 1
ATOM 1596 C C . LEU B 1 41 ? -7.777 1.026 16.955 1.00 28.86 41 LEU A C 1
ATOM 1597 O O . LEU B 1 41 ? -6.689 1.602 17.027 1.00 29.14 41 LEU A O 1
ATOM 1613 N N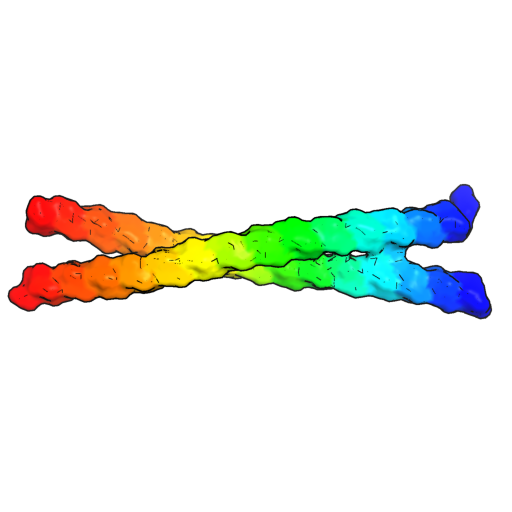 . ASN B 1 42 ? -8.841 1.410 17.653 1.00 25.96 42 ASN A N 1
ATOM 1614 C CA . ASN B 1 42 ? -8.786 2.553 18.557 1.00 27.25 42 ASN 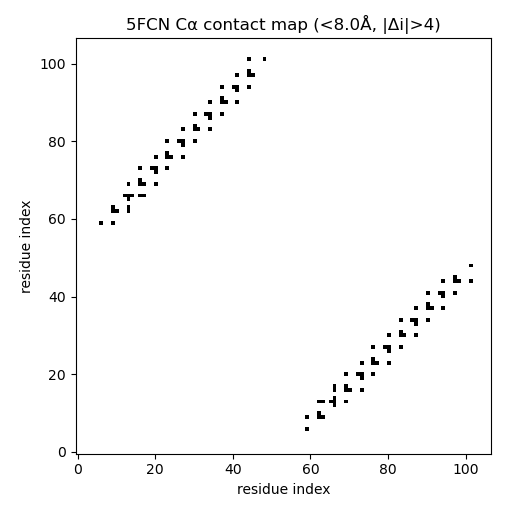A CA 1
ATOM 1615 C C . ASN B 1 42 ? -7.767 2.328 19.669 1.00 28.07 42 ASN A C 1
ATOM 1616 O O . ASN B 1 42 ? -7.077 3.257 20.086 1.00 28.29 42 ASN A O 1
ATOM 1627 N N A ASN B 1 43 ? -7.676 1.093 20.149 0.57 27.91 43 ASN A N 1
ATOM 1628 N N B ASN B 1 43 ? -7.670 1.091 20.142 0.43 27.92 43 ASN A N 1
ATOM 1629 C CA A ASN B 1 43 ? -6.739 0.762 21.216 0.57 29.73 43 ASN A CA 1
ATOM 1630 C CA B ASN B 1 43 ? -6.742 0.764 21.216 0.43 29.74 43 ASN A CA 1
ATOM 1631 C C A ASN B 1 43 ? -5.301 0.925 20.732 0.57 29.78 43 ASN A C 1
ATOM 1632 C C B ASN B 1 43 ? -5.303 0.925 20.732 0.43 29.78 43 ASN A C 1
ATOM 1633 O O A ASN B 1 43 ? -4.433 1.375 21.479 0.57 30.62 43 ASN A O 1
ATOM 1634 O O B ASN B 1 43 ? -4.435 1.375 21.479 0.43 30.62 43 ASN A O 1
ATOM 1655 N N . GLN B 1 44 ? -5.058 0.559 19.478 1.00 27.06 44 GLN A N 1
ATOM 1656 C CA . GLN B 1 44 ? -3.740 0.726 18.877 1.00 28.85 44 GLN A CA 1
ATOM 1657 C C . GLN B 1 44 ? -3.420 2.208 18.726 1.00 30.79 44 GLN A C 1
ATOM 1658 O O . GLN B 1 44 ? -2.336 2.662 19.096 1.00 30.34 44 GLN A O 1
ATOM 1672 N N . TYR B 1 45 ? -4.374 2.956 18.181 1.00 28.41 45 TYR A N 1
ATOM 1673 C CA . TYR B 1 45 ? -4.207 4.390 17.972 1.00 28.55 45 TYR A CA 1
ATOM 1674 C C . TYR B 1 45 ? -3.931 5.120 19.282 1.00 31.31 45 TYR A C 1
ATOM 1675 O O . TYR B 1 45 ? -2.997 5.918 19.371 1.00 34.47 45 TYR A O 1
ATOM 1693 N N 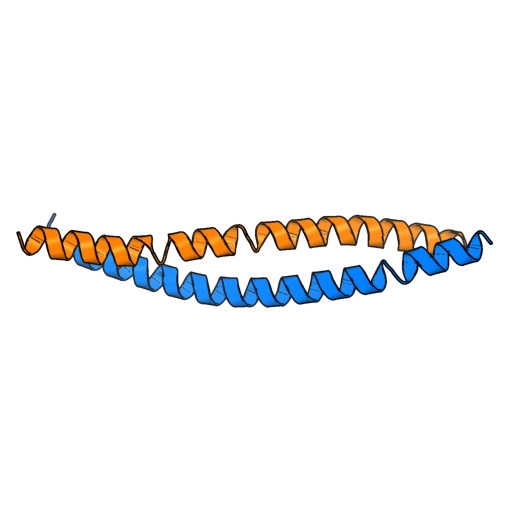. ALA B 1 46 ? -4.753 4.854 20.292 1.00 28.98 46 ALA A N 1
ATOM 1694 C CA . ALA B 1 46 ? -4.614 5.515 21.584 1.00 33.11 46 ALA A CA 1
ATOM 1695 C C . ALA B 1 46 ? -3.215 5.293 22.139 1.00 36.95 46 ALA A C 1
ATOM 1696 O O . ALA B 1 46 ? -2.600 6.202 22.699 1.00 40.52 46 ALA A O 1
ATOM 1703 N N . HIS B 1 47 ? -2.716 4.076 21.967 1.00 32.18 47 HIS A N 1
ATOM 1704 C CA . HIS B 1 47 ? -1.403 3.702 22.469 1.00 35.66 47 HIS A CA 1
ATOM 1705 C C . HIS B 1 47 ? -0.296 4.417 21.701 1.00 38.39 47 HIS A C 1
ATOM 1706 O O . HIS B 1 47 ? 0.632 4.960 22.299 1.00 41.26 47 HIS A O 1
ATOM 1719 N N . LYS B 1 48 ? -0.400 4.414 20.376 1.00 33.43 48 LYS A N 1
ATOM 1720 C CA . LYS B 1 48 ? 0.597 5.057 19.529 1.00 36.78 48 LYS A CA 1
ATOM 1721 C C . LYS B 1 48 ? 0.698 6.543 19.856 1.00 45.10 48 LYS A C 1
ATOM 1722 O O . LYS B 1 48 ? 1.791 7.107 19.896 1.00 46.03 48 LYS A O 1
ATOM 1741 N N . LEU B 1 49 ? -0.449 7.171 20.090 1.00 43.81 49 LEU A N 1
ATOM 1742 C CA . LEU B 1 49 ? -0.489 8.580 20.466 1.00 46.72 49 LEU A CA 1
ATOM 1743 C C . LEU B 1 49 ? 0.182 8.804 21.817 1.00 50.94 49 LEU A C 1
ATOM 1744 O O . LEU B 1 49 ? 0.767 9.859 22.062 1.00 62.27 49 LEU A O 1
ATOM 1760 N N . LYS B 1 50 ? 0.095 7.807 22.690 1.00 50.71 50 LYS A N 1
ATOM 1761 C CA . LYS B 1 50 ? 0.655 7.916 24.031 1.00 58.66 50 LYS A CA 1
ATOM 1762 C C . LYS B 1 50 ? 2.163 7.668 24.027 1.00 68.72 50 LYS A C 1
ATOM 1763 O O . LYS B 1 50 ? 2.865 8.069 24.955 1.00 74.19 50 LYS A O 1
ATOM 1782 N N . LEU B 1 51 ? 2.659 7.008 22.984 1.00 64.58 51 LEU A N 1
ATOM 1783 C CA . LEU B 1 51 ? 4.093 6.773 22.845 1.00 61.94 51 LEU A CA 1
ATOM 1784 C C . LEU B 1 51 ? 4.798 8.049 22.401 1.00 72.30 51 LEU A C 1
ATOM 1785 O O . LEU B 1 51 ? 5.890 8.364 22.874 1.00 89.89 51 LEU A O 1
ATOM 1801 N N . LEU B 1 52 ? 4.165 8.778 21.488 1.00 62.36 52 LEU A N 1
ATOM 1802 C CA . LEU B 1 52 ? 4.735 10.011 20.960 1.00 65.35 52 LEU A CA 1
ATOM 1803 C C . LEU B 1 52 ? 4.909 11.048 22.066 1.00 79.62 52 LEU A C 1
ATOM 1804 O O . LEU B 1 52 ? 5.846 11.846 22.040 1.00 87.44 52 LEU A O 1
ATOM 1820 N N . GLU B 1 53 ? 4.002 11.031 23.038 1.00 73.96 53 GLU A N 1
ATOM 1821 C CA . GLU B 1 53 ? 4.091 11.934 24.178 1.00 75.26 53 GLU A CA 1
ATOM 1822 C C . GLU B 1 53 ? 5.336 11.622 25.001 1.00 80.84 53 GLU A C 1
ATOM 1823 O O . GLU B 1 53 ? 6.124 12.514 25.314 1.00 91.08 53 GLU A O 1
ATOM 1835 N N . LYS B 1 54 ? 5.510 10.349 25.346 1.00 82.23 54 LYS A N 1
ATOM 1836 C CA . LYS B 1 54 ? 6.683 9.911 26.092 1.00 80.27 54 LYS A CA 1
ATOM 1837 C C . LYS B 1 54 ? 7.951 10.122 25.270 1.00 73.74 54 LYS A C 1
ATOM 1838 O O . LYS B 1 54 ? 8.572 11.183 25.328 1.00 77.42 54 LYS A O 1
#

Foldseek 3Di:
DVVVVVVVVVVVVVVVVVVVVVVVVVVVVVVVVVVVVVVVVVVVVVVVVVVVD/DDVVVVVVVVVVVVVVVVVVVVVVVVVVVVVVVVVVVVVVVVVVVVVVVVVVVD

InterPro domains:
  IPR051877 Centriole and Basal Body Structural Protein [PTHR20544] (1-1137)

Solvent-accessible surface area: 8346 Å² total; per-residue (Å²): 89,86,108,79,107,85,71,99,90,26,42,139,77,60,80,125,6,52,105,51,9,132,107,14,89,94,43,41,145,112,12,51,126,51,11,57,72,25,104,126,73,17,97,101,57,33,119,118,8,144,121,110,126,127,57,93,103,112,73,23,109,78,8,90,113,50,79,102,104,12,45,83,61,11,118,92,13,96,92,44,49,139,114,13,54,145,65,12,57,96,26,112,137,61,10,96,88,52,38,108,98,23,119,94,92,138,195

Organism: Homo sapiens (NCBI:txid9606)

GO terms:
  GO:0015631 tubulin binding (F, IDA)
  GO:0008017 microtubule binding (F, IDA)
  GO:0005813 centrosome (C, IDA)
  GO:0005814 centriole (C, IDA)
  GO:0042802 identical protein binding (F, IDA)
  GO:0042803 protein homodimerization activity (F, IDA)
  GO:1904951 positive regulation of establishment of protein localization (P, IMP)
  GO:1902857 positive regulation of non-motile cilium assembly (P, IMP)
  GO:0007099 centriole replication (P, IMP)
  GO:0005829 cytosol (C, TAS)
  GO:0005515 protein binding (F, IPI)
  GO:0010457 centriole-centriole cohesion (P, IMP)